Protein AF-A0A017SKH0-F1 (afdb_monomer_lite)

pLDDT: mean 70.17, std 15.58, range [35.81, 89.19]

Sequence (91 aa):
MENMDTIQFRQRINQRRRDGQPLRDDEINFITNQSTDLAGSPDTKYPEQVQWAAKAEQVLSKPANEITADDAKNVTAKEVHLDLHHGTKLC

Organism: Aspergillus ruber (strain CBS 135680) (NCBI:txid1388766)

Foldseek 3Di:
DPPDDPVNLVVVVVVCVVVVHDDDPVNVVVVVVVVCVVVVPPCPVCVLVVVLVVLVVVLVPDDPVPRDPVSVVVSVVSPPPPPPPPDDPDD

Radius of gyration: 20.96 Å; chains: 1; bounding box: 32×46×54 Å

Structure (mmCIF, N/CA/C/O backbone):
data_AF-A0A017SKH0-F1
#
_entry.id   AF-A0A017SKH0-F1
#
loop_
_atom_site.group_PDB
_atom_site.id
_atom_site.type_symbol
_atom_site.label_atom_id
_atom_site.label_alt_id
_atom_site.label_comp_id
_atom_site.label_asym_id
_atom_site.label_entity_id
_atom_site.label_seq_id
_atom_site.pdbx_PDB_ins_code
_atom_site.Cartn_x
_atom_site.Cartn_y
_atom_site.Cartn_z
_atom_site.occupancy
_atom_site.B_iso_or_equiv
_atom_site.auth_seq_id
_atom_site.auth_comp_id
_atom_site.auth_asym_id
_atom_site.auth_atom_id
_atom_site.pdbx_PDB_model_num
ATOM 1 N N . MET A 1 1 ? 20.528 -10.640 -18.473 1.00 46.84 1 MET A N 1
ATOM 2 C CA . MET A 1 1 ? 19.196 -10.023 -18.625 1.00 46.84 1 MET A CA 1
ATOM 3 C C . MET A 1 1 ? 19.381 -8.809 -19.503 1.00 46.84 1 MET A C 1
ATOM 5 O O . MET A 1 1 ? 20.135 -7.924 -19.123 1.00 46.84 1 MET A O 1
ATOM 9 N N . GLU A 1 2 ? 18.824 -8.832 -20.712 1.00 50.69 2 GLU A N 1
ATOM 10 C CA . GLU A 1 2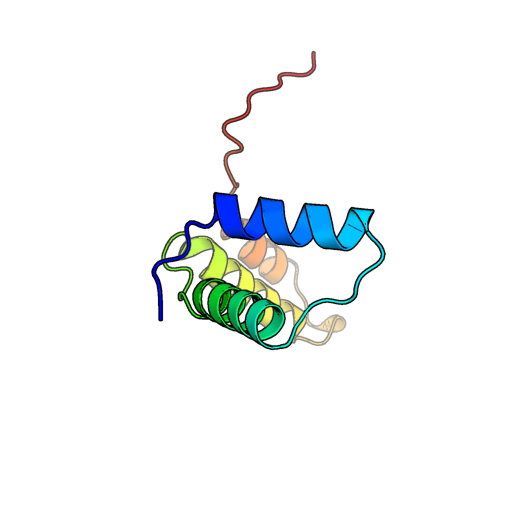 ? 18.870 -7.677 -21.611 1.00 50.69 2 GLU A CA 1
ATOM 11 C C . GLU A 1 2 ? 18.182 -6.488 -20.934 1.00 50.69 2 GLU A C 1
ATOM 13 O O . GLU A 1 2 ? 17.127 -6.643 -20.318 1.00 50.69 2 GLU A O 1
ATOM 18 N N . ASN A 1 3 ? 18.816 -5.319 -21.006 1.00 56.16 3 ASN A N 1
ATOM 19 C CA . ASN A 1 3 ? 18.320 -4.062 -20.457 1.00 56.16 3 ASN A CA 1
ATOM 20 C C . ASN A 1 3 ? 17.135 -3.585 -21.318 1.00 56.16 3 ASN A C 1
ATOM 22 O O . ASN A 1 3 ? 17.296 -2.759 -22.214 1.00 56.16 3 ASN A O 1
ATOM 26 N N . MET A 1 4 ? 15.972 -4.216 -21.140 1.00 61.94 4 MET A N 1
ATOM 27 C CA . MET A 1 4 ? 14.754 -3.893 -21.875 1.00 61.94 4 MET A CA 1
ATOM 28 C C . MET A 1 4 ? 14.175 -2.595 -21.317 1.00 61.94 4 MET A C 1
ATOM 30 O O . MET A 1 4 ? 13.765 -2.535 -20.158 1.00 61.94 4 MET A O 1
ATOM 34 N N . ASP A 1 5 ? 14.141 -1.562 -22.156 1.00 71.62 5 ASP A N 1
ATOM 35 C CA . ASP A 1 5 ? 13.596 -0.261 -21.788 1.00 71.62 5 ASP A CA 1
ATOM 36 C C . ASP A 1 5 ? 12.119 -0.381 -21.363 1.00 71.62 5 ASP A C 1
ATOM 38 O O . ASP A 1 5 ? 11.307 -1.087 -21.976 1.00 71.62 5 ASP A O 1
ATOM 42 N N . THR A 1 6 ? 11.754 0.340 -20.301 1.00 70.81 6 THR A N 1
ATOM 43 C CA . THR A 1 6 ? 10.431 0.261 -19.658 1.00 70.81 6 THR A CA 1
ATOM 44 C C . THR A 1 6 ? 9.307 0.638 -20.629 1.00 70.81 6 THR A C 1
ATOM 46 O O . THR A 1 6 ? 8.191 0.114 -20.538 1.00 70.81 6 THR A O 1
ATOM 49 N N . ILE A 1 7 ? 9.582 1.521 -21.593 1.00 76.44 7 ILE A N 1
ATOM 50 C CA . ILE A 1 7 ? 8.605 1.925 -22.611 1.00 76.44 7 ILE A CA 1
ATOM 51 C C . ILE A 1 7 ? 8.333 0.787 -23.597 1.00 76.44 7 ILE A C 1
ATOM 53 O O . ILE A 1 7 ? 7.170 0.507 -23.902 1.00 76.44 7 ILE A O 1
ATOM 57 N N . GLN A 1 8 ? 9.376 0.085 -24.038 1.00 77.94 8 GLN A N 1
ATOM 58 C CA . GLN A 1 8 ? 9.245 -1.062 -24.940 1.00 77.94 8 GLN A CA 1
ATOM 59 C C . GLN A 1 8 ? 8.474 -2.206 -24.274 1.00 77.94 8 GLN A C 1
ATOM 61 O O . GLN A 1 8 ? 7.581 -2.799 -24.887 1.00 77.94 8 GLN A O 1
ATOM 66 N N . PHE A 1 9 ? 8.735 -2.455 -22.987 1.00 81.75 9 PHE A N 1
ATOM 67 C CA . PHE A 1 9 ? 7.974 -3.429 -22.207 1.00 81.75 9 PHE A CA 1
ATOM 68 C C . PHE A 1 9 ? 6.477 -3.080 -22.150 1.00 81.75 9 PHE A C 1
ATOM 70 O O . PHE A 1 9 ? 5.622 -3.914 -22.453 1.00 81.75 9 PHE A O 1
ATOM 77 N N . ARG A 1 10 ? 6.136 -1.819 -21.849 1.00 79.56 10 ARG A N 1
ATOM 78 C CA . ARG A 1 10 ? 4.736 -1.354 -21.801 1.00 79.56 10 ARG A CA 1
ATOM 79 C C . ARG A 1 10 ? 4.024 -1.490 -23.144 1.00 79.56 10 ARG A C 1
ATOM 81 O O . ARG A 1 10 ? 2.855 -1.874 -23.1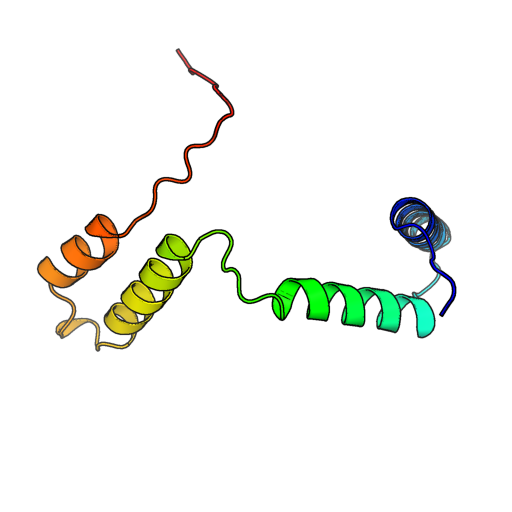81 1.00 79.56 10 ARG A O 1
ATOM 88 N N . GLN A 1 11 ? 4.702 -1.177 -24.246 1.00 83.06 11 GLN A N 1
ATOM 89 C CA . GLN A 1 11 ? 4.140 -1.342 -25.589 1.00 83.06 11 GLN A CA 1
ATOM 90 C C . GLN A 1 11 ? 3.830 -2.812 -25.883 1.00 83.06 11 GLN A C 1
ATOM 92 O O . GLN A 1 11 ? 2.739 -3.123 -26.361 1.00 83.06 11 GLN A O 1
ATOM 97 N N . ARG A 1 12 ? 4.737 -3.719 -25.509 1.00 83.06 12 ARG A N 1
ATOM 98 C CA . ARG A 1 12 ? 4.568 -5.166 -25.678 1.00 83.06 12 ARG A CA 1
ATOM 99 C C . ARG A 1 12 ? 3.355 -5.713 -24.921 1.00 83.06 12 ARG A C 1
ATOM 101 O O . ARG A 1 12 ? 2.551 -6.435 -25.506 1.00 83.06 12 ARG A O 1
ATOM 108 N N . ILE A 1 13 ? 3.186 -5.330 -23.653 1.00 86.69 13 ILE A N 1
ATOM 109 C CA . ILE A 1 13 ? 2.031 -5.732 -22.829 1.00 86.69 13 ILE A CA 1
ATOM 110 C C . ILE A 1 13 ? 0.722 -5.205 -23.427 1.00 86.69 13 ILE A C 1
ATOM 112 O O . ILE A 1 13 ? -0.261 -5.938 -23.550 1.00 86.69 13 ILE A O 1
ATOM 116 N N . ASN A 1 14 ? 0.715 -3.938 -23.849 1.00 84.50 14 ASN A N 1
ATOM 117 C CA . ASN A 1 14 ? -0.457 -3.331 -24.473 1.00 84.50 14 ASN A CA 1
ATOM 118 C C . ASN A 1 14 ? -0.844 -4.016 -25.786 1.00 84.50 14 ASN A C 1
ATOM 120 O O . ASN A 1 14 ? -2.037 -4.184 -26.043 1.00 84.50 14 ASN A O 1
ATOM 124 N N . GLN A 1 15 ? 0.141 -4.418 -26.590 1.00 85.88 15 GLN A N 1
ATOM 125 C CA . GLN A 1 15 ? -0.088 -5.143 -27.834 1.00 85.88 15 GLN A CA 1
ATOM 126 C C . GLN A 1 15 ? -0.690 -6.528 -27.561 1.00 85.88 15 GLN A C 1
ATOM 128 O O . GLN A 1 15 ? -1.754 -6.833 -28.089 1.00 85.88 15 GLN A O 1
ATOM 133 N N . ARG A 1 16 ? -0.125 -7.304 -26.625 1.00 84.25 16 ARG A N 1
ATOM 134 C CA . ARG A 1 16 ? -0.684 -8.614 -26.228 1.00 84.25 16 ARG A CA 1
ATOM 135 C C . ARG A 1 16 ? -2.130 -8.532 -25.759 1.00 84.25 16 ARG A C 1
ATOM 137 O O . ARG A 1 16 ? -2.948 -9.359 -26.149 1.00 84.25 16 ARG A O 1
ATOM 144 N N . ARG A 1 17 ? -2.455 -7.510 -24.959 1.00 83.12 17 ARG A N 1
ATOM 145 C CA . ARG A 1 17 ? -3.828 -7.265 -24.501 1.00 83.12 17 ARG A CA 1
ATOM 146 C C . ARG A 1 17 ? -4.780 -7.015 -25.671 1.00 83.12 17 ARG A C 1
ATOM 148 O O . ARG A 1 17 ? -5.903 -7.505 -25.642 1.00 83.12 17 ARG A O 1
ATOM 155 N N . ARG A 1 18 ? -4.348 -6.252 -26.683 1.00 87.12 18 ARG A N 1
ATOM 156 C CA . ARG A 1 18 ? -5.138 -6.022 -27.907 1.00 87.12 18 ARG A CA 1
ATOM 157 C C . ARG A 1 18 ? -5.330 -7.307 -28.704 1.00 87.12 18 ARG A C 1
ATOM 159 O O . ARG A 1 18 ? -6.408 -7.516 -29.243 1.00 87.12 18 ARG A O 1
ATOM 166 N N . ASP A 1 19 ? -4.322 -8.169 -28.703 1.00 89.19 19 ASP A N 1
ATOM 167 C CA . ASP A 1 19 ? -4.334 -9.448 -29.414 1.00 89.19 19 ASP A CA 1
ATOM 168 C C . ASP A 1 19 ? -5.026 -10.575 -28.617 1.00 89.19 19 ASP A C 1
ATOM 170 O O . ASP A 1 19 ? -5.063 -11.719 -29.066 1.00 89.19 19 ASP A O 1
ATOM 174 N N . GLY A 1 20 ? -5.564 -10.279 -27.424 1.00 85.38 20 GLY A N 1
ATOM 175 C CA . GLY A 1 20 ? -6.230 -11.255 -26.553 1.00 85.38 20 GLY A CA 1
ATOM 176 C C . GLY A 1 20 ? -5.300 -12.345 -26.013 1.00 85.38 20 GLY A C 1
ATOM 177 O O . GLY A 1 20 ? -5.768 -13.392 -25.568 1.00 85.38 20 GLY A O 1
ATOM 178 N N . GLN A 1 21 ? -3.986 -12.127 -26.074 1.00 86.62 21 GLN A N 1
ATOM 179 C CA . GLN A 1 21 ? -2.997 -13.116 -25.667 1.00 86.62 21 GLN A CA 1
ATOM 180 C C . GLN A 1 21 ? -2.677 -13.002 -24.172 1.00 86.62 21 GLN A C 1
ATOM 182 O O . GLN A 1 21 ? -2.527 -11.887 -23.662 1.00 86.62 21 GLN A O 1
ATOM 187 N N . PRO A 1 22 ? -2.509 -14.138 -23.469 1.00 85.12 22 PRO A N 1
ATOM 188 C CA . PRO A 1 22 ? -2.061 -14.130 -22.085 1.00 85.12 22 PRO A CA 1
ATOM 189 C C . PRO A 1 22 ? -0.627 -13.594 -21.962 1.00 85.12 22 PRO A C 1
ATOM 191 O O . PRO A 1 22 ? 0.153 -13.584 -22.925 1.00 85.12 22 PRO A O 1
ATOM 194 N N . LEU A 1 23 ? -0.290 -13.150 -20.750 1.00 85.00 23 LEU A N 1
ATOM 195 C CA . LEU A 1 23 ? 1.078 -12.798 -20.383 1.00 85.00 23 LEU A CA 1
ATOM 196 C C . LEU A 1 23 ? 1.957 -14.046 -20.371 1.00 85.00 23 LEU A C 1
ATOM 198 O O . LEU A 1 23 ? 1.494 -15.137 -20.035 1.00 85.00 23 LEU A O 1
ATOM 202 N N . ARG A 1 24 ? 3.225 -13.873 -20.731 1.00 85.31 24 ARG A N 1
ATOM 203 C CA . ARG A 1 24 ? 4.228 -14.937 -20.659 1.00 85.31 24 ARG A CA 1
ATOM 204 C C . ARG A 1 24 ? 4.983 -14.883 -19.338 1.00 85.31 24 ARG A C 1
ATOM 206 O O . ARG A 1 24 ? 5.081 -13.829 -18.714 1.00 85.31 24 ARG A O 1
ATOM 213 N N . ASP A 1 25 ? 5.576 -16.005 -18.953 1.00 80.94 25 ASP A N 1
ATOM 214 C CA . ASP A 1 25 ? 6.284 -16.136 -17.676 1.00 80.94 25 ASP A CA 1
ATOM 215 C C . ASP A 1 25 ? 7.454 -15.148 -17.533 1.00 80.94 25 ASP A C 1
ATOM 217 O O . ASP A 1 25 ? 7.701 -14.638 -16.446 1.00 80.94 25 ASP A O 1
ATOM 221 N N . ASP A 1 26 ? 8.147 -14.800 -18.623 1.00 80.06 26 ASP A N 1
ATOM 222 C CA . ASP A 1 26 ? 9.199 -13.774 -18.618 1.00 80.06 26 ASP A CA 1
ATOM 223 C C . ASP A 1 26 ? 8.649 -12.369 -18.326 1.00 80.06 26 ASP A C 1
ATOM 225 O O . ASP A 1 26 ? 9.285 -11.583 -17.625 1.00 80.06 26 ASP A O 1
ATOM 229 N N . GLU A 1 27 ? 7.454 -12.059 -18.829 1.00 79.00 27 GLU A N 1
ATOM 230 C CA . GLU A 1 27 ? 6.765 -10.785 -18.607 1.00 79.00 27 GLU A CA 1
ATOM 231 C C . GLU A 1 27 ? 6.192 -10.697 -17.194 1.00 79.00 27 GLU A C 1
ATOM 233 O O . GLU A 1 27 ? 6.284 -9.645 -16.561 1.00 79.00 27 GLU A O 1
ATOM 238 N N . ILE A 1 28 ? 5.652 -11.808 -16.689 1.00 82.31 28 ILE A N 1
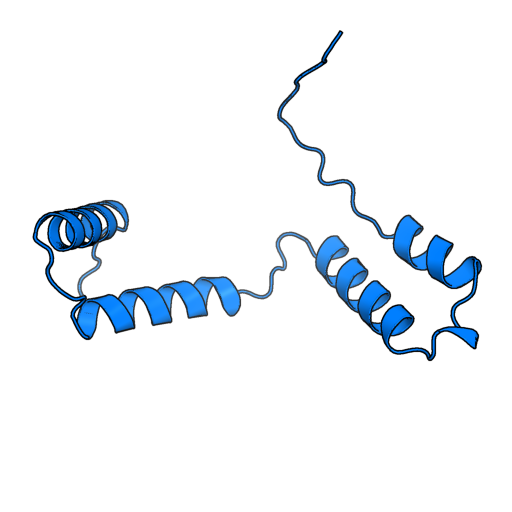ATOM 239 C CA . ILE A 1 28 ? 5.203 -11.936 -15.301 1.00 82.31 28 ILE A CA 1
ATOM 240 C C . ILE A 1 28 ? 6.397 -11.735 -14.371 1.00 82.31 28 ILE A C 1
ATOM 242 O O . ILE A 1 28 ? 6.340 -10.873 -13.503 1.00 82.31 28 ILE A O 1
ATOM 246 N N . ASN A 1 29 ? 7.508 -12.433 -14.609 1.00 78.06 29 ASN A N 1
ATOM 247 C CA . ASN A 1 29 ? 8.719 -12.290 -13.804 1.00 78.06 29 ASN A CA 1
ATOM 248 C C . ASN A 1 29 ? 9.291 -10.868 -13.866 1.00 78.06 29 ASN A C 1
ATOM 250 O O . ASN A 1 29 ? 9.733 -10.347 -12.846 1.00 78.06 29 ASN A O 1
ATOM 254 N N . PHE A 1 30 ? 9.259 -10.208 -15.027 1.00 76.69 30 PHE A N 1
ATOM 255 C CA . PHE A 1 30 ? 9.685 -8.812 -15.147 1.00 76.69 30 PHE A CA 1
ATOM 256 C C . PHE A 1 30 ? 8.798 -7.869 -14.321 1.00 76.69 30 PHE A C 1
ATOM 258 O O . PHE A 1 30 ? 9.322 -7.028 -13.592 1.00 76.69 30 PHE A O 1
ATOM 265 N N . ILE A 1 31 ? 7.471 -8.031 -14.383 1.00 76.88 31 ILE A N 1
ATOM 266 C CA . ILE A 1 31 ? 6.527 -7.258 -13.560 1.00 76.88 31 ILE A CA 1
ATOM 267 C C . ILE A 1 31 ? 6.763 -7.543 -12.081 1.00 76.88 31 ILE A C 1
ATOM 269 O O . ILE A 1 31 ? 6.919 -6.604 -11.313 1.00 76.88 31 ILE A O 1
ATOM 273 N N . THR A 1 32 ? 6.838 -8.812 -11.682 1.00 75.81 32 THR A N 1
ATOM 274 C CA . THR A 1 32 ? 7.050 -9.220 -10.290 1.00 75.81 32 THR A CA 1
ATOM 275 C C . THR A 1 32 ? 8.362 -8.672 -9.739 1.00 75.81 32 THR A C 1
ATOM 277 O O . THR A 1 32 ? 8.368 -8.136 -8.633 1.00 75.81 32 THR A O 1
ATOM 280 N N . ASN A 1 33 ? 9.453 -8.725 -10.504 1.00 68.19 33 ASN A N 1
ATOM 281 C CA . ASN A 1 33 ? 10.743 -8.185 -10.079 1.00 68.19 33 ASN A CA 1
ATOM 282 C C . ASN A 1 33 ? 10.710 -6.655 -9.974 1.00 68.19 33 ASN A C 1
ATOM 284 O O . ASN A 1 33 ? 11.125 -6.120 -8.957 1.00 68.19 33 ASN A O 1
ATOM 288 N N . GLN A 1 34 ? 10.126 -5.947 -10.946 1.00 67.56 34 GLN A N 1
ATOM 289 C CA . GLN A 1 34 ? 9.966 -4.488 -10.870 1.00 67.56 34 GLN A CA 1
ATOM 290 C C . GLN A 1 34 ? 9.022 -4.054 -9.740 1.00 67.56 34 GLN A C 1
ATOM 292 O O . GLN A 1 34 ? 9.261 -3.045 -9.083 1.00 67.56 34 GLN A O 1
ATOM 297 N N . SER A 1 35 ? 7.959 -4.815 -9.477 1.00 57.59 35 SER A N 1
ATOM 298 C CA . SER A 1 35 ? 7.082 -4.599 -8.325 1.00 57.59 35 SER A CA 1
ATOM 299 C C . SER A 1 35 ? 7.803 -4.872 -7.010 1.00 57.59 35 SER A C 1
ATOM 301 O O . SER A 1 35 ? 7.558 -4.157 -6.049 1.00 57.59 35 SER A O 1
ATOM 303 N N . THR A 1 36 ? 8.709 -5.849 -6.966 1.00 56.06 36 THR A N 1
ATOM 304 C CA . THR A 1 36 ? 9.544 -6.132 -5.791 1.00 56.06 36 THR A CA 1
ATOM 305 C C . THR A 1 36 ? 10.605 -5.052 -5.591 1.00 56.06 36 THR A C 1
ATOM 307 O O . THR A 1 36 ? 10.842 -4.667 -4.457 1.00 56.06 36 THR A O 1
ATOM 310 N N . ASP A 1 37 ? 11.178 -4.487 -6.654 1.00 51.53 37 ASP A N 1
ATOM 311 C CA . ASP A 1 37 ? 12.092 -3.340 -6.559 1.00 51.53 37 ASP A CA 1
ATOM 312 C C . ASP A 1 37 ? 11.358 -2.072 -6.080 1.00 51.53 37 ASP A C 1
ATOM 314 O O . ASP A 1 37 ? 11.889 -1.303 -5.281 1.00 51.53 37 ASP A O 1
ATOM 318 N N . LEU A 1 38 ? 10.107 -1.870 -6.512 1.00 51.31 38 LEU A N 1
ATOM 319 C CA . LEU A 1 38 ? 9.257 -0.764 -6.056 1.00 51.31 38 LEU A CA 1
ATOM 320 C C . LEU A 1 38 ? 8.715 -0.966 -4.631 1.00 51.31 38 LEU A C 1
ATOM 322 O O . LEU A 1 38 ? 8.579 0.007 -3.899 1.00 51.31 38 LEU A O 1
ATOM 326 N N . ALA A 1 39 ? 8.411 -2.203 -4.230 1.00 50.66 39 ALA A N 1
ATOM 327 C CA . ALA A 1 39 ? 7.897 -2.539 -2.897 1.00 50.66 39 ALA A CA 1
ATOM 328 C C . ALA A 1 39 ? 9.008 -2.803 -1.862 1.00 50.66 39 ALA A C 1
ATOM 330 O O . ALA A 1 39 ? 8.768 -2.732 -0.660 1.00 50.66 39 ALA A O 1
ATOM 331 N N . GLY A 1 40 ? 10.211 -3.134 -2.330 1.00 44.25 40 GLY A N 1
ATOM 332 C CA . GLY A 1 40 ? 11.407 -3.421 -1.541 1.00 44.25 40 GLY A CA 1
ATOM 333 C C . GLY A 1 40 ? 12.373 -2.245 -1.453 1.00 44.25 40 GLY A C 1
ATOM 334 O O . GLY A 1 40 ? 13.350 -2.325 -0.709 1.00 44.25 40 GLY A O 1
ATOM 335 N N . SER A 1 41 ? 12.107 -1.139 -2.154 1.00 47.03 41 SER A N 1
ATOM 336 C CA . SER A 1 41 ? 12.732 0.131 -1.813 1.00 47.03 41 SER A CA 1
ATOM 337 C C . SER A 1 41 ? 12.132 0.570 -0.477 1.00 47.03 41 SER A C 1
ATOM 339 O O . SER A 1 41 ? 10.945 0.904 -0.450 1.00 47.03 41 SER A O 1
ATOM 341 N N . PRO A 1 42 ? 12.888 0.587 0.642 1.00 51.62 42 PRO A N 1
ATOM 342 C CA . PRO A 1 42 ? 12.416 1.291 1.820 1.00 51.62 42 PRO A CA 1
ATOM 343 C C . PRO A 1 42 ? 12.120 2.706 1.340 1.00 51.62 42 PRO A C 1
ATOM 345 O O . PRO A 1 42 ? 13.000 3.349 0.757 1.00 51.62 42 PRO A O 1
ATOM 348 N N . ASP A 1 43 ? 10.872 3.141 1.487 1.00 54.50 43 ASP A N 1
ATOM 349 C CA . ASP A 1 43 ? 10.388 4.432 1.007 1.00 54.50 43 ASP A CA 1
ATOM 350 C C . ASP A 1 43 ? 10.982 5.545 1.896 1.00 54.50 43 ASP A C 1
ATOM 352 O O . ASP A 1 43 ? 10.322 6.265 2.636 1.00 54.50 43 ASP A O 1
ATOM 356 N N . THR A 1 44 ? 12.310 5.650 1.862 1.00 52.81 44 THR A N 1
ATOM 357 C CA . THR A 1 44 ? 13.153 6.684 2.467 1.00 52.81 44 THR A CA 1
ATOM 358 C C . THR A 1 44 ? 12.940 8.026 1.787 1.00 52.81 44 THR A C 1
ATOM 360 O O . THR A 1 44 ? 13.433 9.042 2.268 1.00 52.81 44 THR A O 1
ATOM 363 N N . LYS A 1 45 ? 12.184 8.044 0.682 1.00 60.38 45 LYS A N 1
ATOM 364 C CA . LYS A 1 45 ? 11.758 9.255 -0.003 1.00 60.38 45 LYS A CA 1
ATOM 365 C C . LYS A 1 45 ? 10.817 10.090 0.866 1.00 60.38 45 LYS A C 1
ATOM 367 O O . LYS A 1 45 ? 10.843 11.313 0.762 1.00 60.38 45 LYS A O 1
ATOM 372 N N . TYR A 1 46 ? 10.046 9.445 1.746 1.00 64.69 46 TYR A N 1
ATOM 373 C CA . TYR A 1 46 ? 9.099 10.115 2.632 1.00 64.69 46 TYR A CA 1
ATOM 374 C C . TYR A 1 46 ? 9.122 9.510 4.046 1.00 64.69 46 TYR A C 1
ATOM 376 O O . TYR A 1 46 ? 8.156 8.878 4.484 1.00 64.69 46 TYR A O 1
ATOM 384 N N . PRO A 1 47 ? 10.215 9.715 4.804 1.00 68.44 47 PRO A N 1
ATOM 385 C CA . PRO A 1 47 ? 10.376 9.131 6.137 1.00 68.44 47 PRO A CA 1
ATOM 386 C C . PRO A 1 47 ? 9.258 9.557 7.098 1.00 68.44 47 PRO A C 1
ATOM 388 O O . PRO A 1 47 ? 8.869 8.794 7.979 1.00 68.44 47 PRO A O 1
ATOM 391 N N . GLU A 1 48 ? 8.699 10.749 6.904 1.00 71.69 48 GLU A N 1
ATOM 392 C CA . GLU A 1 48 ? 7.584 11.263 7.696 1.00 71.69 48 GLU A CA 1
ATOM 393 C C . GLU A 1 48 ? 6.269 10.505 7.425 1.00 71.69 48 GLU A C 1
ATOM 395 O O . GLU A 1 48 ? 5.518 10.232 8.359 1.00 71.69 48 GLU A O 1
ATOM 400 N N . GLN A 1 49 ? 6.021 10.068 6.183 1.00 71.19 49 GLN A N 1
ATOM 401 C CA . GLN A 1 49 ? 4.831 9.282 5.819 1.00 71.19 49 GLN A CA 1
ATOM 402 C C . GLN A 1 49 ? 4.906 7.862 6.390 1.00 71.19 49 GLN A C 1
ATOM 404 O O . GLN A 1 49 ? 3.913 7.343 6.898 1.00 71.19 49 GLN A O 1
ATOM 409 N N . VAL A 1 50 ? 6.099 7.258 6.386 1.00 74.00 50 VAL A N 1
ATOM 410 C CA . VAL A 1 50 ? 6.347 5.959 7.032 1.00 74.00 50 VAL A CA 1
ATOM 411 C C . VAL A 1 50 ? 6.115 6.055 8.543 1.00 74.00 50 VAL A C 1
ATOM 413 O O . VAL A 1 50 ? 5.461 5.195 9.135 1.00 74.00 50 VAL A O 1
ATOM 416 N N . GLN A 1 51 ? 6.598 7.126 9.181 1.00 75.75 51 GLN A N 1
ATOM 417 C CA . GLN A 1 51 ? 6.370 7.362 10.609 1.00 75.75 51 GLN A CA 1
ATOM 418 C C . GLN A 1 51 ? 4.898 7.618 10.943 1.00 75.75 51 GLN A C 1
ATOM 420 O O . GLN A 1 51 ? 4.433 7.196 12.006 1.00 75.75 51 GLN A O 1
ATOM 425 N N . TRP A 1 52 ? 4.171 8.305 10.062 1.00 79.56 52 TRP A N 1
ATOM 426 C CA . TRP A 1 52 ? 2.734 8.502 10.200 1.00 79.56 52 TRP A CA 1
ATOM 427 C C . TRP A 1 52 ? 1.971 7.182 10.099 1.00 79.56 52 TRP A C 1
ATOM 429 O O . TRP A 1 52 ? 1.198 6.866 11.003 1.00 79.56 52 TRP A O 1
ATOM 439 N N . ALA A 1 53 ? 2.242 6.376 9.069 1.00 77.38 53 ALA A N 1
ATOM 440 C CA . ALA A 1 53 ? 1.580 5.090 8.859 1.00 77.38 53 ALA A CA 1
ATOM 441 C C . ALA A 1 53 ? 1.795 4.142 10.050 1.00 77.38 53 ALA A C 1
ATOM 443 O O . ALA A 1 53 ? 0.830 3.606 10.594 1.00 77.38 53 ALA A O 1
ATOM 444 N N . ALA A 1 54 ? 3.036 4.031 10.536 1.00 80.75 54 ALA A N 1
ATOM 445 C CA . ALA A 1 54 ? 3.353 3.237 11.723 1.00 80.75 54 ALA A CA 1
ATOM 446 C C . ALA A 1 54 ? 2.616 3.741 12.980 1.00 80.75 54 ALA A C 1
ATOM 448 O O . ALA A 1 54 ? 2.192 2.957 13.832 1.00 80.75 54 ALA A O 1
ATOM 449 N N . LYS A 1 55 ? 2.436 5.062 13.112 1.00 80.69 55 LYS A N 1
ATOM 450 C CA . LYS A 1 55 ? 1.710 5.650 14.243 1.00 80.69 55 LYS A CA 1
ATOM 451 C C . LYS A 1 55 ? 0.203 5.411 14.148 1.00 80.69 55 LYS A C 1
ATOM 453 O O . LYS A 1 55 ? -0.419 5.123 15.171 1.00 80.69 55 LYS A O 1
ATOM 458 N N . ALA A 1 56 ? -0.369 5.510 12.952 1.00 8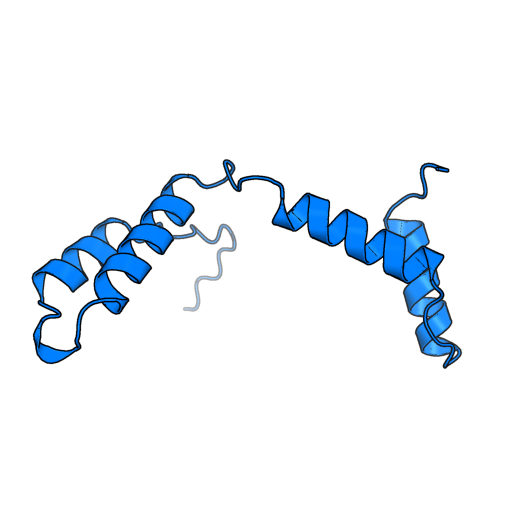1.81 56 ALA A N 1
ATOM 459 C CA . ALA A 1 56 ? -1.772 5.210 12.697 1.00 81.81 56 ALA A CA 1
ATOM 460 C C . ALA A 1 56 ? -2.079 3.736 12.994 1.00 81.81 56 ALA A C 1
ATOM 462 O O . ALA A 1 56 ? -3.026 3.443 13.721 1.00 81.81 56 ALA A O 1
ATOM 463 N N . GLU A 1 57 ? -1.228 2.818 12.533 1.00 83.88 57 GLU A N 1
ATOM 464 C CA . GLU A 1 57 ? -1.354 1.386 12.814 1.00 83.88 57 GLU A CA 1
ATOM 465 C C . GLU A 1 57 ? -1.308 1.091 14.321 1.00 83.88 57 GLU A C 1
ATOM 467 O O . GLU A 1 57 ? -2.160 0.371 14.841 1.00 83.88 57 GLU A O 1
ATOM 472 N N . GLN A 1 58 ? -0.394 1.732 15.060 1.00 84.31 58 GLN A N 1
ATOM 473 C CA . GLN A 1 58 ? -0.334 1.606 16.518 1.00 84.31 58 GLN A CA 1
ATOM 474 C C . GLN A 1 58 ? -1.648 2.032 17.195 1.00 84.31 58 GLN A C 1
ATOM 476 O O . GLN A 1 58 ? -2.088 1.379 18.140 1.00 84.31 58 GLN A O 1
ATOM 481 N N . VAL A 1 59 ? -2.282 3.115 16.741 1.00 83.62 59 VAL A N 1
ATOM 482 C CA . VAL A 1 59 ? -3.561 3.577 17.304 1.00 83.62 59 VAL A CA 1
ATOM 483 C C . VAL A 1 59 ? -4.701 2.628 16.940 1.00 83.62 59 VAL A C 1
ATOM 485 O O . VAL A 1 59 ? -5.492 2.279 17.812 1.00 83.62 59 VAL A O 1
ATOM 488 N N . LEU A 1 60 ? -4.754 2.167 15.690 1.00 82.06 60 LEU A N 1
ATOM 489 C CA . LEU A 1 60 ? -5.788 1.249 15.199 1.00 82.06 60 LEU A CA 1
ATOM 490 C C . LEU A 1 60 ? -5.670 -0.164 15.785 1.00 82.06 60 LEU A C 1
ATOM 492 O O . LEU A 1 60 ? -6.650 -0.903 15.791 1.00 82.06 60 LEU A O 1
ATOM 496 N N . SER A 1 61 ? -4.496 -0.532 16.305 1.00 87.06 61 SER A N 1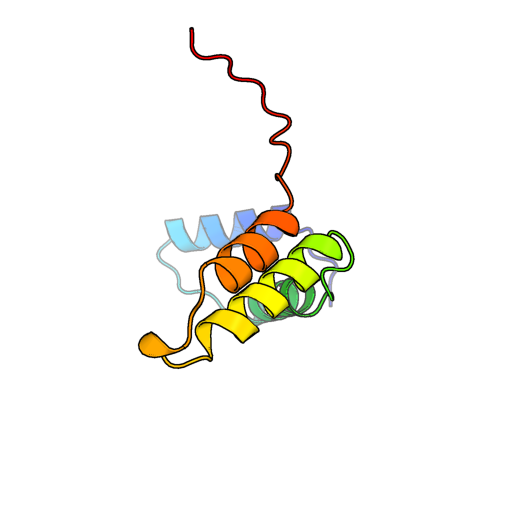
ATOM 497 C CA . SER A 1 61 ? -4.299 -1.789 17.034 1.00 87.06 61 SER A CA 1
ATOM 498 C C . SER A 1 61 ? -4.952 -1.801 18.422 1.00 87.06 61 SER A C 1
ATOM 500 O O . SER A 1 61 ? -5.145 -2.872 19.000 1.00 87.06 61 SER A O 1
ATOM 502 N N . LYS A 1 62 ? -5.304 -0.627 18.968 1.00 84.31 62 LYS A N 1
ATOM 503 C CA . LYS A 1 62 ? -6.025 -0.538 20.238 1.00 84.31 62 LYS A CA 1
ATOM 504 C C . LYS A 1 62 ? -7.488 -0.937 20.035 1.00 84.31 62 LYS A C 1
ATOM 506 O O . LYS A 1 62 ? -8.074 -0.620 18.996 1.00 84.31 62 LYS A O 1
ATOM 511 N N . PRO A 1 63 ? -8.127 -1.571 21.027 1.00 84.44 63 PRO A N 1
ATOM 512 C CA . PRO A 1 63 ? -9.562 -1.787 20.969 1.00 84.44 63 PRO A CA 1
ATOM 513 C C . PRO A 1 63 ? -10.281 -0.426 20.973 1.00 84.44 63 PRO A C 1
ATOM 515 O O . PRO A 1 63 ? -9.834 0.534 21.597 1.00 84.44 63 PRO A O 1
ATOM 518 N N . ALA A 1 64 ? -11.386 -0.315 20.231 1.00 78.75 64 ALA A N 1
ATOM 519 C CA . ALA A 1 64 ? -12.006 0.977 19.905 1.00 78.75 64 ALA A CA 1
ATOM 520 C C . ALA A 1 64 ? -12.427 1.811 21.133 1.00 78.75 64 ALA A C 1
ATOM 522 O O . ALA A 1 64 ? -12.480 3.035 21.065 1.00 78.75 64 ALA A O 1
ATOM 523 N N . ASN A 1 65 ? -12.700 1.155 22.262 1.00 85.56 65 ASN A N 1
ATOM 524 C CA . ASN A 1 65 ? -13.014 1.779 23.549 1.00 85.56 65 ASN A CA 1
ATOM 525 C C . ASN A 1 65 ? -11.807 2.453 24.231 1.00 85.56 65 ASN A C 1
ATOM 527 O O . ASN A 1 65 ? -11.998 3.209 25.179 1.00 85.56 65 ASN A O 1
ATOM 531 N N . GLU A 1 66 ? -10.588 2.173 23.776 1.00 83.62 66 GLU A N 1
ATOM 532 C CA . GLU A 1 66 ? -9.329 2.705 24.311 1.00 83.62 66 GLU A CA 1
ATOM 533 C C . GLU A 1 66 ? -8.672 3.729 23.369 1.00 83.62 66 GLU A C 1
ATOM 535 O O . GLU A 1 66 ? -7.609 4.271 23.681 1.00 83.62 66 GLU A O 1
ATOM 540 N N . ILE A 1 67 ? -9.298 4.020 22.222 1.00 84.50 67 ILE A N 1
ATOM 541 C CA . ILE A 1 67 ? -8.858 5.076 21.308 1.00 84.50 67 ILE A CA 1
ATOM 542 C C . ILE A 1 67 ? -9.324 6.421 21.863 1.00 84.50 67 ILE A C 1
ATOM 544 O O . ILE A 1 67 ? -10.519 6.686 22.001 1.00 84.50 67 ILE A O 1
ATOM 548 N N . THR A 1 68 ? -8.365 7.285 22.178 1.00 88.25 68 THR A N 1
ATOM 549 C CA . THR A 1 68 ? -8.632 8.578 22.814 1.00 88.25 68 THR A CA 1
ATOM 550 C C . THR A 1 68 ? -8.560 9.741 21.824 1.00 88.25 68 THR A C 1
ATOM 552 O O . THR A 1 68 ? -7.967 9.647 20.749 1.00 88.25 68 THR A O 1
ATOM 555 N N . ALA A 1 69 ? -9.108 10.897 22.212 1.00 82.50 69 ALA A N 1
ATOM 556 C CA . ALA A 1 69 ? -8.959 12.131 21.438 1.00 82.50 69 ALA A CA 1
ATOM 557 C C . ALA A 1 69 ? -7.486 12.562 21.283 1.00 82.50 69 ALA A C 1
ATOM 559 O O . ALA A 1 69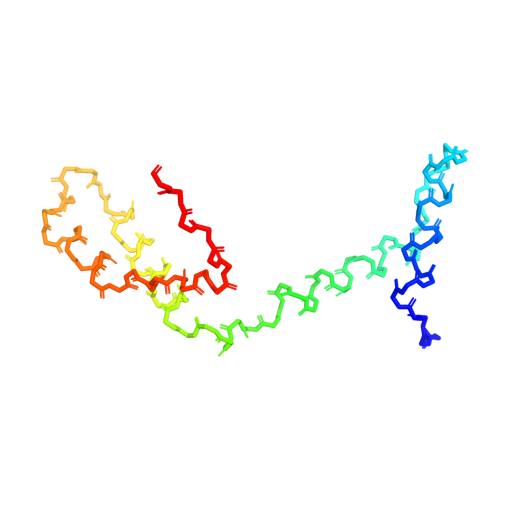 ? -7.135 13.222 20.306 1.00 82.50 69 ALA A O 1
ATOM 560 N N . ASP A 1 70 ? -6.614 12.179 22.218 1.00 81.56 70 ASP A N 1
ATOM 561 C CA . ASP A 1 70 ? -5.183 12.466 22.120 1.00 81.56 70 ASP A CA 1
ATOM 562 C C . ASP A 1 70 ? -4.472 11.542 21.125 1.00 81.56 70 ASP A C 1
ATOM 564 O O . ASP A 1 70 ? -3.529 11.978 20.464 1.00 81.56 70 ASP A O 1
ATOM 568 N N . ASP A 1 71 ? -4.957 10.313 20.927 1.00 79.50 71 ASP A N 1
ATOM 569 C CA . ASP A 1 71 ? -4.472 9.440 19.855 1.00 79.50 71 ASP A CA 1
ATOM 570 C C . ASP A 1 71 ? -4.774 10.034 18.475 1.00 79.50 71 ASP A C 1
ATOM 572 O O . ASP A 1 71 ? -3.896 10.055 17.611 1.00 79.50 71 ASP A O 1
ATOM 576 N N . ALA A 1 72 ? -5.973 10.600 18.298 1.00 77.81 72 ALA A N 1
ATOM 577 C CA . ALA A 1 72 ? -6.343 11.304 17.073 1.00 77.81 72 ALA A CA 1
ATOM 578 C C . ALA A 1 72 ? -5.424 12.510 16.817 1.00 77.81 72 ALA A C 1
ATOM 580 O O . ALA A 1 72 ? -4.852 12.625 15.735 1.00 77.81 72 ALA A O 1
ATOM 581 N N . LYS A 1 73 ? -5.182 13.355 17.831 1.00 77.94 73 LYS A N 1
ATOM 582 C CA . LYS A 1 73 ? -4.239 14.485 17.714 1.00 77.94 73 LYS A CA 1
ATOM 583 C C . LYS A 1 73 ? -2.827 14.028 17.353 1.00 77.94 73 LYS A C 1
ATOM 585 O O . LYS A 1 73 ? -2.147 14.713 16.600 1.00 77.94 73 LYS A O 1
ATOM 590 N N . ASN A 1 74 ? -2.378 12.892 17.882 1.00 75.38 74 ASN A N 1
ATOM 591 C CA . ASN A 1 74 ? -1.035 12.365 17.639 1.00 75.38 74 ASN A CA 1
ATOM 592 C C . ASN A 1 74 ? -0.871 11.827 16.205 1.00 75.38 74 ASN A C 1
ATOM 594 O O . ASN A 1 74 ? 0.189 11.992 15.606 1.00 75.38 74 ASN A O 1
ATOM 598 N N . VAL A 1 75 ? -1.925 11.225 15.641 1.00 75.19 75 VAL A N 1
ATOM 599 C CA . VAL A 1 75 ? -1.958 10.809 14.229 1.00 75.19 75 VAL A CA 1
ATOM 600 C C . VAL A 1 75 ? -2.033 12.031 13.310 1.00 75.19 75 VAL A C 1
ATOM 602 O O . VAL A 1 75 ? -1.224 12.141 12.394 1.00 75.19 75 VAL A O 1
ATOM 605 N N . THR A 1 76 ? -2.922 12.989 13.586 1.00 73.88 76 THR A N 1
ATOM 606 C CA . THR A 1 76 ? -3.076 14.211 12.775 1.00 73.88 76 THR A CA 1
ATOM 607 C C . THR A 1 76 ? -1.847 15.123 12.840 1.00 73.88 76 THR A C 1
ATOM 609 O O . THR A 1 76 ? -1.465 15.714 11.839 1.00 73.88 76 THR A O 1
ATOM 612 N N . ALA A 1 77 ? -1.153 15.206 13.980 1.00 70.62 77 ALA A N 1
ATOM 613 C CA . ALA A 1 77 ? 0.074 16.002 14.106 1.00 70.62 77 ALA A CA 1
ATOM 614 C C . ALA A 1 77 ? 1.237 15.479 13.247 1.00 70.62 77 ALA A C 1
ATOM 616 O O . ALA A 1 77 ? 2.186 16.216 12.989 1.00 70.62 77 ALA A O 1
ATOM 617 N N . LYS A 1 78 ? 1.179 14.210 12.827 1.00 64.94 78 LYS A N 1
ATOM 618 C CA . LYS A 1 78 ? 2.150 13.591 11.919 1.00 64.94 78 LYS A CA 1
ATOM 619 C C . LYS A 1 78 ? 1.610 13.429 10.504 1.00 64.94 78 LYS A C 1
ATOM 621 O O . LYS A 1 78 ? 2.285 12.826 9.678 1.00 64.94 78 LYS A O 1
ATOM 626 N N . GLU A 1 79 ? 0.391 13.890 10.239 1.00 63.25 79 GLU A N 1
ATOM 627 C CA . GLU A 1 79 ? -0.215 13.809 8.919 1.00 63.25 79 GLU A CA 1
ATOM 628 C C . GLU A 1 79 ? 0.548 14.757 7.997 1.00 63.25 79 GLU A C 1
ATOM 630 O O . GLU A 1 79 ? 0.404 15.979 8.042 1.00 63.25 79 GLU A O 1
ATOM 635 N N . VAL A 1 80 ? 1.449 14.177 7.210 1.00 57.44 80 VAL A N 1
ATOM 636 C CA . VAL A 1 80 ? 2.247 14.918 6.244 1.00 57.44 80 VAL A CA 1
ATOM 637 C C . VAL A 1 80 ? 1.299 15.321 5.133 1.00 57.44 80 VAL A C 1
ATOM 639 O O . VAL A 1 80 ? 0.853 14.475 4.356 1.00 57.44 80 VAL A O 1
ATOM 642 N N . HIS A 1 81 ? 0.976 16.612 5.072 1.00 51.84 81 HIS A N 1
ATOM 643 C CA . HIS A 1 81 ? 0.298 17.183 3.922 1.00 51.84 81 HIS A CA 1
ATOM 644 C C . HIS A 1 81 ? 1.166 16.856 2.708 1.00 51.84 81 HIS A C 1
ATOM 646 O O . HIS A 1 81 ? 2.277 17.366 2.556 1.00 51.84 81 HIS A O 1
ATOM 652 N N . LEU A 1 82 ? 0.692 15.941 1.866 1.00 45.22 82 LEU A N 1
ATOM 653 C CA . LEU A 1 82 ? 1.188 15.845 0.510 1.00 45.22 82 LEU A CA 1
ATOM 654 C C . LEU A 1 82 ? 0.791 17.188 -0.102 1.00 45.22 82 LEU A C 1
ATOM 656 O O . LEU A 1 82 ? -0.358 17.355 -0.507 1.00 45.22 82 LEU A O 1
ATOM 660 N N . ASP A 1 83 ? 1.697 18.168 -0.077 1.00 41.38 83 ASP A N 1
ATOM 661 C CA . ASP A 1 83 ? 1.560 19.380 -0.871 1.00 41.38 83 ASP A CA 1
ATOM 662 C C . ASP A 1 83 ? 1.464 18.904 -2.318 1.00 41.38 83 ASP A C 1
ATOM 664 O O . ASP A 1 83 ? 2.455 18.637 -3.008 1.00 41.38 83 ASP A O 1
ATOM 668 N N . LEU A 1 84 ? 0.220 18.712 -2.757 1.00 37.53 84 LEU A N 1
ATOM 669 C CA . LEU A 1 84 ? -0.139 18.551 -4.141 1.00 37.53 84 LEU A CA 1
ATOM 670 C C . LEU A 1 84 ? 0.284 19.859 -4.798 1.00 37.53 84 LEU A C 1
ATOM 672 O O . LEU A 1 84 ? -0.455 20.840 -4.856 1.00 37.53 84 LEU A O 1
ATOM 676 N N . HIS A 1 85 ? 1.495 19.855 -5.336 1.00 36.34 85 HIS A N 1
ATOM 677 C CA . HIS A 1 85 ? 1.962 20.823 -6.309 1.00 36.34 85 HIS A CA 1
ATOM 678 C C . HIS A 1 85 ? 1.203 20.613 -7.634 1.00 36.34 85 HIS A C 1
ATOM 680 O O . HIS A 1 85 ? 1.795 20.363 -8.673 1.00 36.34 85 HIS A O 1
ATOM 686 N N . HIS A 1 86 ? -0.127 20.671 -7.598 1.00 35.81 86 HIS A N 1
ATOM 687 C CA . HIS A 1 86 ? -1.001 20.873 -8.746 1.00 35.81 86 HIS A CA 1
ATOM 688 C C . HIS A 1 86 ? -2.100 21.821 -8.292 1.00 35.81 86 HIS A C 1
ATOM 690 O O . HIS A 1 86 ? -3.178 21.424 -7.851 1.00 35.81 86 HIS A O 1
ATOM 696 N N . GLY A 1 87 ? -1.765 23.108 -8.378 1.00 44.19 87 GLY A N 1
ATOM 697 C CA . GLY A 1 87 ? -2.706 24.189 -8.192 1.00 44.19 87 GLY A CA 1
ATOM 698 C C . GLY A 1 87 ? -3.933 23.964 -9.062 1.00 44.19 87 GLY A C 1
ATOM 699 O O . GLY A 1 87 ? -3.880 24.089 -10.280 1.00 44.19 87 GLY A O 1
ATOM 700 N N . THR A 1 88 ? -5.049 23.692 -8.405 1.00 36.25 88 THR A N 1
ATOM 701 C CA . THR A 1 88 ? -6.356 24.026 -8.947 1.00 36.25 88 THR A CA 1
ATOM 702 C C . THR A 1 88 ? -7.088 24.746 -7.832 1.00 36.25 88 THR A C 1
ATOM 704 O O . THR A 1 88 ? -7.706 24.138 -6.964 1.00 36.25 88 THR A O 1
ATOM 707 N N . LYS A 1 89 ? -6.943 26.076 -7.819 1.00 40.97 89 LYS A N 1
ATOM 708 C CA . LYS A 1 89 ? -7.919 26.941 -7.164 1.00 40.97 89 LYS A CA 1
ATOM 709 C C . LYS A 1 89 ? -9.237 26.706 -7.894 1.00 40.97 89 LYS A C 1
ATOM 711 O O . LYS A 1 89 ? -9.375 27.113 -9.044 1.00 40.97 89 LYS A O 1
ATOM 716 N N . LEU A 1 90 ? -10.162 26.012 -7.249 1.00 39.56 90 LEU A N 1
ATOM 717 C CA . LEU A 1 90 ? -11.567 26.125 -7.595 1.00 39.56 90 LEU A CA 1
ATOM 718 C C . LEU A 1 90 ? -12.085 27.361 -6.864 1.00 39.56 90 LEU A C 1
ATOM 720 O O . LEU A 1 90 ? -11.972 27.459 -5.642 1.00 39.56 90 LEU A O 1
ATOM 724 N N . CYS A 1 91 ? -12.504 28.332 -7.673 1.00 48.47 91 CYS A N 1
ATOM 725 C CA . CYS A 1 91 ? -13.287 29.487 -7.264 1.00 48.47 91 CYS A CA 1
ATOM 726 C C . CYS A 1 91 ? -14.553 29.064 -6.515 1.00 48.47 91 CYS A C 1
ATOM 728 O O . CYS A 1 91 ? -15.096 27.986 -6.854 1.00 48.47 91 CYS A O 1
#

Secondary structure (DSSP, 8-state):
-----HHHHHHHHHHHHHTTPPPPHHHHHHHHHHHHHHHHS--TT-HHHHHHHHHHHHHHTS-GGG--HHHHHHHHTT-------------